Protein AF-A0A7C5EPM4-F1 (afdb_monomer)

Radius of gyration: 14.12 Å; Cα contacts (8 Å, |Δi|>4): 7; chains: 1; bounding box: 33×24×29 Å

Mean predicted aligned error: 3.42 Å

Structure (mmCIF, N/CA/C/O backbone):
data_AF-A0A7C5EPM4-F1
#
_entry.id   AF-A0A7C5EPM4-F1
#
loop_
_atom_site.group_PDB
_atom_site.id
_atom_site.type_symbol
_atom_site.label_atom_id
_atom_site.label_alt_id
_atom_site.label_comp_id
_atom_site.label_asym_id
_atom_site.label_entity_id
_atom_site.label_seq_id
_atom_site.pdbx_PDB_ins_code
_atom_site.Cartn_x
_atom_site.Cartn_y
_atom_site.Cartn_z
_atom_site.o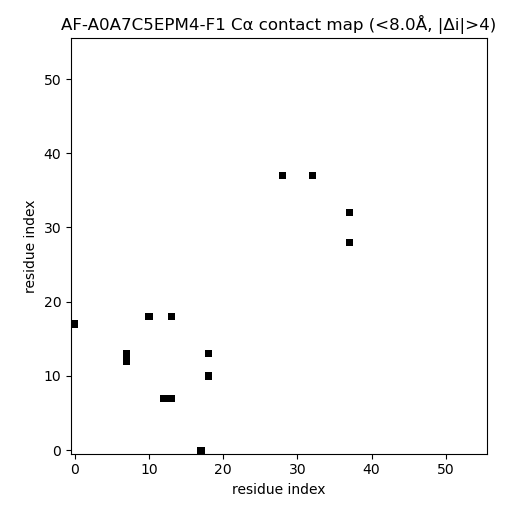ccupancy
_atom_site.B_iso_or_equiv
_atom_site.auth_seq_id
_atom_site.auth_comp_id
_atom_site.auth_asym_id
_atom_site.auth_atom_id
_atom_site.pdbx_PDB_model_num
ATOM 1 N N . MET A 1 1 ? -12.085 -2.836 -13.565 1.00 62.91 1 MET A N 1
ATOM 2 C CA . MET A 1 1 ? -10.787 -3.529 -13.703 1.00 62.91 1 MET A CA 1
ATOM 3 C C . MET A 1 1 ? -10.498 -4.231 -12.395 1.00 62.91 1 MET A C 1
ATOM 5 O O . MET A 1 1 ? -10.786 -3.648 -11.358 1.00 62.91 1 MET A O 1
ATOM 9 N N . ASP A 1 2 ? -9.993 -5.459 -12.451 1.00 83.94 2 ASP A N 1
ATOM 10 C CA . ASP A 1 2 ? -9.651 -6.242 -11.264 1.00 83.94 2 ASP A CA 1
ATOM 11 C C . ASP A 1 2 ? -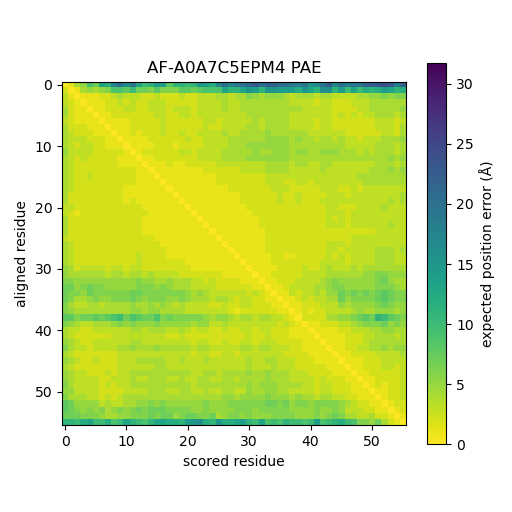8.123 -6.269 -11.081 1.00 83.94 2 ASP A C 1
ATOM 13 O O . ASP A 1 2 ? -7.397 -6.769 -11.948 1.00 83.94 2 ASP A O 1
ATOM 17 N N . LEU A 1 3 ? -7.649 -5.653 -9.991 1.00 92.44 3 LEU A N 1
ATOM 18 C CA . LEU A 1 3 ? -6.237 -5.613 -9.584 1.00 92.44 3 LEU A CA 1
ATOM 19 C C . LEU A 1 3 ? -5.873 -6.771 -8.642 1.00 92.44 3 LEU A C 1
ATOM 21 O O . LEU A 1 3 ? -4.716 -6.907 -8.250 1.00 92.44 3 LEU A O 1
ATOM 25 N N . GLN A 1 4 ? -6.843 -7.602 -8.256 1.00 93.44 4 GLN A N 1
ATOM 26 C CA . GLN A 1 4 ? -6.614 -8.707 -7.340 1.00 93.44 4 GLN A CA 1
ATOM 27 C C . GLN A 1 4 ? -5.598 -9.699 -7.921 1.00 93.44 4 GLN A C 1
ATOM 29 O O . GLN A 1 4 ? -5.737 -10.177 -9.044 1.00 93.44 4 GLN A O 1
ATOM 34 N N . GLY A 1 5 ? -4.567 -10.014 -7.131 1.00 93.81 5 GLY A N 1
ATOM 35 C CA . GLY A 1 5 ? -3.522 -10.968 -7.514 1.00 93.81 5 GLY A CA 1
ATOM 36 C C . GLY A 1 5 ? -2.540 -10.460 -8.572 1.00 93.81 5 GLY A C 1
ATOM 37 O O . GLY A 1 5 ? -1.778 -11.265 -9.096 1.00 93.81 5 GLY A O 1
ATOM 38 N N . ARG A 1 6 ? -2.556 -9.162 -8.900 1.00 93.44 6 ARG A N 1
ATOM 39 C CA . ARG A 1 6 ? -1.574 -8.555 -9.804 1.00 93.44 6 ARG A CA 1
ATOM 40 C C . ARG A 1 6 ? -0.392 -7.979 -9.037 1.00 93.44 6 ARG A C 1
ATOM 42 O O . ARG A 1 6 ? -0.577 -7.356 -7.992 1.00 93.44 6 ARG A O 1
ATOM 49 N N . ASP A 1 7 ? 0.787 -8.112 -9.628 1.00 95.25 7 ASP A N 1
ATOM 50 C CA . ASP A 1 7 ? 1.993 -7.432 -9.172 1.00 95.25 7 ASP A CA 1
ATOM 51 C C . ASP A 1 7 ? 2.048 -5.992 -9.713 1.00 95.25 7 ASP A C 1
ATOM 53 O O . ASP A 1 7 ? 1.426 -5.651 -10.727 1.00 95.25 7 ASP A O 1
ATOM 57 N N . LEU A 1 8 ? 2.793 -5.137 -9.011 1.00 94.31 8 LEU A N 1
ATOM 58 C CA . LEU A 1 8 ? 3.137 -3.787 -9.452 1.00 94.31 8 LEU A CA 1
ATOM 59 C C . LEU A 1 8 ? 4.658 -3.654 -9.442 1.00 94.31 8 LEU A C 1
ATOM 61 O O . LEU A 1 8 ? 5.246 -3.396 -8.391 1.00 94.31 8 LEU A O 1
ATOM 65 N N . ILE A 1 9 ? 5.285 -3.842 -10.605 1.00 95.94 9 ILE A N 1
ATOM 66 C CA . ILE A 1 9 ? 6.737 -3.687 -10.764 1.00 95.94 9 ILE A CA 1
ATOM 67 C C . ILE A 1 9 ? 7.056 -2.320 -11.371 1.00 95.94 9 ILE A C 1
ATOM 69 O O . ILE A 1 9 ? 7.938 -1.613 -10.880 1.00 95.94 9 ILE A O 1
ATOM 73 N N . CYS A 1 10 ? 6.298 -1.906 -12.391 1.00 95.88 10 CYS A N 1
ATOM 74 C CA . CYS A 1 10 ? 6.361 -0.559 -12.957 1.00 95.88 10 CYS A CA 1
ATOM 75 C C . CYS A 1 10 ? 4.963 0.003 -13.258 1.00 95.88 10 CYS A C 1
ATOM 77 O O . CYS A 1 10 ? 4.003 -0.736 -13.463 1.00 95.88 10 CYS A O 1
ATOM 79 N N . THR A 1 11 ? 4.823 1.331 -13.285 1.00 95.00 11 THR A N 1
ATOM 80 C CA . THR A 1 11 ? 3.516 1.983 -13.480 1.00 95.00 11 THR A CA 1
ATOM 81 C C . THR A 1 11 ? 2.943 1.765 -14.879 1.00 95.00 11 THR A C 1
ATOM 83 O O . THR A 1 11 ? 1.730 1.783 -15.043 1.00 95.00 11 THR A O 1
ATOM 86 N N . GLN A 1 12 ? 3.791 1.515 -15.878 1.00 95.56 12 GLN A N 1
ATOM 87 C CA . GLN A 1 12 ? 3.399 1.273 -17.267 1.00 95.56 12 GLN A CA 1
ATOM 88 C C . GLN A 1 12 ? 2.677 -0.068 -17.475 1.00 95.56 12 GLN A C 1
ATOM 90 O O . GLN A 1 12 ? 2.003 -0.240 -18.487 1.00 95.56 12 GLN A O 1
ATOM 95 N N . GLU A 1 13 ? 2.801 -1.017 -16.541 1.00 94.19 13 GLU A N 1
ATOM 96 C CA . GLU A 1 13 ? 2.074 -2.296 -16.586 1.00 94.19 13 GLU A CA 1
ATOM 97 C C . GLU A 1 13 ? 0.583 -2.130 -16.279 1.00 94.19 13 GLU A C 1
ATOM 99 O O . GLU A 1 13 ? -0.224 -3.020 -16.562 1.00 94.19 13 GLU A O 1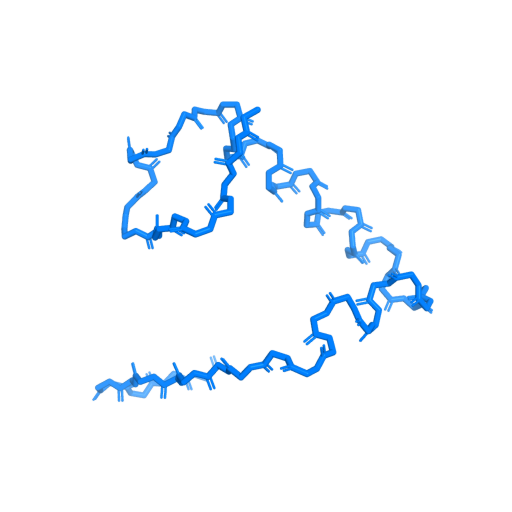
ATOM 104 N N . TRP A 1 14 ? 0.208 -1.010 -15.660 1.00 94.94 14 TRP A N 1
ATOM 105 C CA . TRP A 1 14 ? -1.156 -0.741 -15.247 1.00 94.94 14 TRP A CA 1
ATOM 106 C C . TRP A 1 14 ? -1.792 0.310 -16.164 1.00 94.94 14 TRP A C 1
ATOM 108 O O . TRP A 1 14 ? -1.149 1.301 -16.511 1.00 94.94 14 TRP A O 1
ATOM 118 N N . PRO A 1 15 ? -3.070 0.135 -16.546 1.00 94.75 15 PRO A N 1
ATOM 119 C CA . PRO A 1 15 ? -3.815 1.172 -17.250 1.00 94.75 15 PRO A CA 1
ATOM 120 C C . PRO A 1 15 ? -3.888 2.461 -16.428 1.00 94.75 15 PRO A C 1
ATOM 122 O O . PRO A 1 15 ? -3.966 2.412 -15.196 1.00 94.75 15 PRO A O 1
ATOM 125 N N . LEU A 1 16 ? -3.925 3.610 -17.108 1.00 95.69 16 LEU A N 1
ATOM 126 C CA . LEU A 1 16 ? -4.008 4.918 -16.456 1.00 95.69 16 LEU A CA 1
ATOM 127 C C . LEU A 1 16 ? -5.206 4.994 -15.503 1.00 95.69 16 LEU A C 1
ATOM 129 O O . LEU A 1 16 ? -5.061 5.419 -14.360 1.00 95.69 16 LEU A O 1
ATOM 133 N N . GLU A 1 17 ? -6.358 4.479 -15.925 1.00 96.19 17 GLU A N 1
ATOM 134 C CA . GLU A 1 17 ? -7.589 4.494 -15.137 1.00 96.19 17 GLU A CA 1
ATOM 135 C C . GLU A 1 17 ? -7.442 3.678 -13.844 1.00 96.19 17 GLU A C 1
ATOM 137 O O . GLU A 1 17 ? -8.037 4.000 -12.815 1.00 96.19 17 GLU A O 1
ATOM 142 N N . ALA A 1 18 ? -6.640 2.608 -13.866 1.00 96.00 18 ALA A N 1
ATOM 143 C CA . ALA A 1 18 ? -6.364 1.814 -12.673 1.00 96.00 18 ALA A CA 1
ATOM 144 C C . ALA A 1 18 ? -5.484 2.586 -11.680 1.00 96.00 18 ALA A C 1
ATOM 146 O O . ALA A 1 18 ? -5.756 2.565 -10.477 1.00 96.00 18 ALA A O 1
ATOM 147 N N . LEU A 1 19 ? -4.468 3.298 -12.178 1.00 96.31 19 LEU A N 1
ATOM 148 C CA . LEU A 1 19 ? -3.617 4.160 -11.357 1.00 96.31 19 LEU A CA 1
ATOM 149 C C . LEU A 1 19 ? -4.432 5.292 -10.721 1.00 96.31 19 LEU A C 1
ATOM 151 O O . LEU A 1 19 ? -4.342 5.507 -9.512 1.00 96.31 19 LEU A O 1
ATOM 155 N N . GLU A 1 20 ? -5.285 5.957 -11.501 1.00 97.62 20 GLU A N 1
ATOM 156 C CA . GLU A 1 20 ? -6.190 7.002 -11.013 1.00 97.62 20 GLU A CA 1
ATOM 157 C C . GLU A 1 20 ? -7.098 6.477 -9.894 1.00 97.62 20 GLU A C 1
ATOM 159 O O . GLU A 1 20 ? -7.195 7.095 -8.833 1.00 97.62 20 GLU A O 1
ATOM 164 N N . ARG A 1 21 ? -7.683 5.284 -10.060 1.00 96.69 21 ARG A N 1
ATOM 165 C CA . ARG A 1 21 ? -8.522 4.662 -9.024 1.00 96.69 21 ARG A CA 1
ATOM 166 C C . ARG A 1 21 ? -7.776 4.352 -7.732 1.00 96.69 21 ARG A C 1
ATOM 168 O O . ARG A 1 21 ? -8.344 4.533 -6.654 1.00 96.69 21 ARG A O 1
ATOM 175 N N . VAL A 1 22 ? -6.528 3.891 -7.806 1.00 96.44 22 VAL A N 1
ATOM 176 C CA . VAL A 1 22 ? -5.720 3.643 -6.601 1.00 96.44 22 VAL A CA 1
ATOM 177 C C . VAL A 1 22 ? -5.379 4.950 -5.889 1.00 96.44 22 VAL A C 1
ATOM 179 O O . VAL A 1 22 ? -5.467 5.011 -4.661 1.00 96.44 22 VAL A O 1
ATOM 182 N N . LEU A 1 23 ? -5.066 6.013 -6.634 1.00 97.94 23 LEU A N 1
ATOM 183 C CA . LEU A 1 23 ? -4.810 7.338 -6.065 1.00 97.94 23 LEU A CA 1
ATOM 184 C C . LEU A 1 23 ? -6.065 7.941 -5.413 1.00 97.94 23 LEU A C 1
ATOM 186 O O . LEU A 1 23 ? -5.985 8.469 -4.301 1.00 97.94 23 LEU A O 1
ATOM 190 N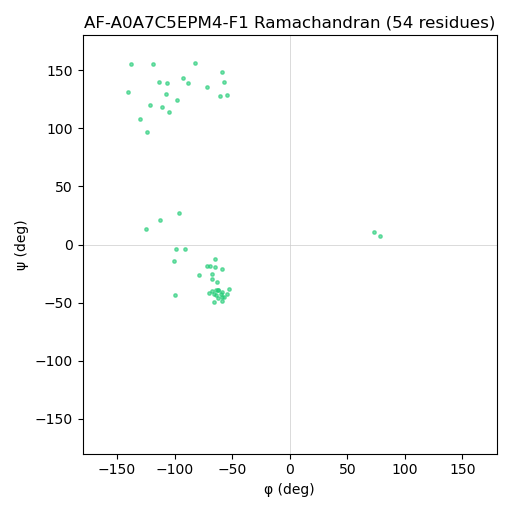 N . GLU A 1 24 ? -7.232 7.811 -6.049 1.00 98.31 24 GLU A N 1
ATOM 191 C CA . GLU A 1 24 ? -8.520 8.200 -5.466 1.00 98.31 24 GLU A CA 1
ATOM 192 C C . GLU A 1 24 ? -8.793 7.442 -4.160 1.00 98.31 24 GLU A C 1
ATOM 194 O O . GLU A 1 24 ? -9.097 8.057 -3.133 1.00 98.31 24 GLU A O 1
ATOM 199 N N . LEU A 1 25 ? -8.630 6.113 -4.165 1.00 96.44 25 LEU A N 1
ATOM 200 C CA . LEU A 1 25 ? -8.815 5.280 -2.977 1.00 96.44 25 LEU A CA 1
ATOM 201 C C . LEU A 1 25 ? -7.869 5.700 -1.844 1.00 96.44 25 LEU A C 1
ATOM 203 O O . LEU A 1 25 ? -8.314 5.878 -0.709 1.00 96.44 25 LEU A O 1
ATOM 207 N N . ALA A 1 26 ? -6.590 5.929 -2.144 1.00 97.00 26 ALA A N 1
ATOM 208 C CA . ALA A 1 26 ? -5.614 6.392 -1.163 1.00 97.00 26 ALA A CA 1
ATOM 209 C C . ALA A 1 26 ? -6.014 7.747 -0.553 1.00 97.00 26 ALA A C 1
ATOM 211 O O . ALA A 1 26 ? -5.949 7.932 0.667 1.00 97.00 26 ALA A O 1
ATOM 212 N N . ALA A 1 27 ? -6.495 8.687 -1.375 1.00 98.19 27 ALA A N 1
ATOM 213 C CA . ALA A 1 27 ? -6.996 9.971 -0.894 1.00 98.19 27 ALA A CA 1
ATOM 214 C C . ALA A 1 27 ? -8.212 9.800 0.033 1.00 98.19 27 ALA A C 1
ATOM 216 O O . ALA A 1 27 ? -8.313 10.493 1.049 1.00 98.19 27 ALA A O 1
ATOM 217 N N . HIS A 1 28 ? -9.116 8.866 -0.276 1.00 97.19 28 HIS A N 1
ATOM 218 C CA . HIS A 1 28 ? -10.289 8.564 0.548 1.00 97.19 28 HIS A CA 1
ATOM 219 C C . HIS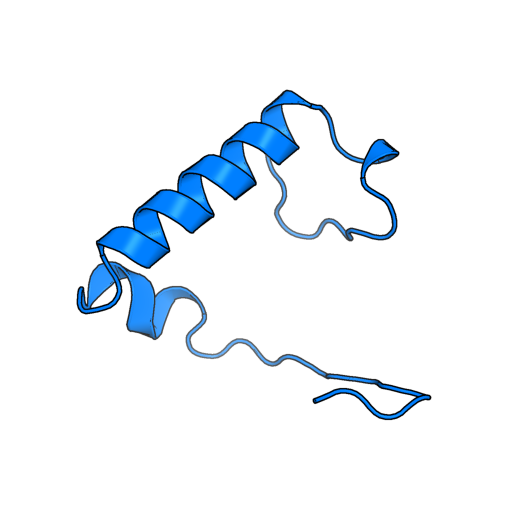 A 1 28 ? -9.880 7.983 1.905 1.00 97.19 28 HIS A C 1
ATOM 221 O O . HIS A 1 28 ? -10.292 8.505 2.942 1.00 97.19 28 HIS A O 1
ATOM 227 N N . MET A 1 29 ? -9.003 6.977 1.906 1.00 96.56 29 MET A N 1
ATOM 228 C CA . MET A 1 29 ? -8.475 6.364 3.129 1.00 96.56 29 MET A CA 1
ATOM 229 C C . MET A 1 29 ? -7.760 7.389 4.014 1.00 96.56 29 MET A C 1
ATOM 231 O O . MET A 1 29 ? -7.949 7.397 5.228 1.00 96.56 29 MET A O 1
ATOM 235 N N . LYS A 1 30 ? -6.986 8.306 3.417 1.00 96.06 30 LYS A N 1
ATOM 236 C CA . LYS A 1 30 ? -6.297 9.374 4.154 1.00 96.06 30 LYS A CA 1
ATOM 237 C C . LYS A 1 30 ? -7.274 10.341 4.829 1.00 96.06 30 LYS A C 1
ATOM 239 O O . LYS A 1 30 ? -7.052 10.714 5.981 1.00 96.06 30 LYS A O 1
ATOM 244 N N . ARG A 1 31 ? -8.347 10.753 4.138 1.00 96.44 31 ARG A N 1
ATOM 245 C CA . ARG A 1 31 ? -9.394 11.616 4.725 1.00 96.44 31 ARG A CA 1
ATOM 246 C C . ARG A 1 31 ? -10.123 10.917 5.867 1.00 96.44 31 ARG A C 1
ATOM 248 O O . ARG A 1 31 ? -10.406 11.530 6.888 1.00 96.44 31 ARG A O 1
ATOM 255 N N . GLU A 1 32 ? -10.373 9.626 5.707 1.00 95.56 32 GLU A N 1
ATOM 256 C CA . GLU A 1 32 ? -11.096 8.793 6.663 1.00 95.56 32 GLU A CA 1
ATOM 257 C C . GLU A 1 32 ? -10.153 8.018 7.603 1.00 95.56 32 GLU A C 1
ATOM 259 O O . GLU A 1 32 ? -10.527 6.963 8.104 1.00 95.56 32 GLU A O 1
ATOM 264 N N . ARG A 1 33 ? -8.935 8.510 7.878 1.00 90.88 33 ARG A N 1
ATOM 265 C CA . ARG A 1 33 ? -7.889 7.732 8.583 1.00 90.88 33 ARG A CA 1
ATOM 266 C C . ARG A 1 33 ? -8.261 7.227 9.982 1.00 90.88 33 ARG A C 1
ATOM 268 O O . ARG A 1 33 ? -7.606 6.334 10.503 1.00 90.88 33 ARG A O 1
ATOM 275 N N . PHE A 1 34 ? -9.255 7.848 10.613 1.00 91.44 34 PHE A N 1
ATOM 276 C CA . PHE A 1 34 ? -9.773 7.467 11.931 1.00 91.44 34 PHE A CA 1
ATOM 277 C C . PHE A 1 34 ? -11.040 6.613 11.857 1.00 91.44 34 PHE A C 1
ATOM 279 O O . PHE A 1 34 ? -11.572 6.200 12.883 1.00 91.44 34 PHE A O 1
ATOM 286 N N . SER A 1 35 ? -11.553 6.387 10.651 1.00 92.12 35 SER A N 1
ATOM 287 C CA . SER A 1 35 ? -12.724 5.560 10.430 1.00 92.12 35 SER A CA 1
ATOM 288 C C . SER A 1 35 ? -12.365 4.089 10.650 1.00 92.12 35 SER A C 1
ATOM 290 O O . SER A 1 35 ? -11.372 3.622 10.086 1.00 92.12 35 SER A O 1
ATOM 292 N N . PRO A 1 36 ? -13.202 3.318 11.368 1.00 92.19 36 PRO A N 1
ATOM 293 C CA . PRO A 1 36 ? -13.012 1.875 11.511 1.00 92.19 36 PRO A CA 1
ATOM 294 C C . PRO A 1 36 ? -13.162 1.125 10.178 1.00 92.19 36 PRO A C 1
ATOM 296 O O . PRO A 1 36 ? -12.789 -0.040 10.075 1.00 92.19 36 PRO A O 1
ATOM 299 N N . ARG A 1 37 ? -13.691 1.790 9.139 1.00 92.44 37 ARG A N 1
ATOM 300 C CA . ARG A 1 37 ? -13.920 1.227 7.803 1.00 92.44 37 ARG A CA 1
ATOM 301 C C . ARG A 1 37 ? -12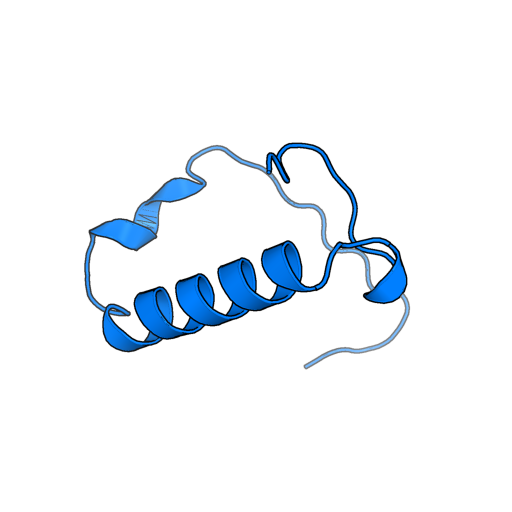.675 0.577 7.197 1.00 92.44 37 ARG A C 1
ATOM 303 O O . ARG A 1 37 ? -12.801 -0.431 6.511 1.00 92.44 37 ARG A O 1
ATOM 310 N N . TRP A 1 38 ? -11.500 1.166 7.413 1.00 92.69 38 TRP A N 1
ATOM 311 C CA . TRP A 1 38 ? -10.258 0.749 6.753 1.00 92.69 38 TRP A CA 1
ATOM 312 C C . TRP A 1 38 ? -9.364 -0.127 7.636 1.00 92.69 38 TRP A C 1
ATOM 314 O O . TRP A 1 38 ? -8.438 -0.748 7.127 1.00 92.69 38 TRP A O 1
ATOM 324 N N . SER A 1 39 ? -9.625 -0.187 8.943 1.00 86.94 39 SER A N 1
ATOM 325 C CA . SER A 1 39 ? -8.679 -0.699 9.943 1.00 86.94 39 SER A CA 1
ATOM 326 C C . SER A 1 39 ? -8.397 -2.201 9.834 1.00 86.94 39 SER A C 1
ATOM 328 O O . SER A 1 39 ? -7.297 -2.633 10.151 1.00 86.94 39 SER A O 1
ATOM 330 N N . GLU A 1 40 ? -9.359 -2.991 9.349 1.00 91.19 40 GLU A N 1
ATOM 331 C CA . GLU A 1 40 ? -9.297 -4.464 9.380 1.00 91.19 40 GLU A CA 1
ATOM 332 C C . GLU A 1 40 ? -9.475 -5.113 7.993 1.00 91.19 40 GLU A C 1
ATOM 334 O O . GLU A 1 40 ? -9.685 -6.321 7.887 1.00 91.19 40 GLU A O 1
ATOM 339 N N . ILE A 1 41 ? -9.390 -4.344 6.900 1.00 93.44 41 ILE A N 1
ATOM 340 C CA . ILE A 1 41 ? -9.709 -4.843 5.543 1.00 93.44 41 ILE A CA 1
ATOM 341 C C . ILE A 1 41 ? -8.754 -5.943 5.043 1.00 93.44 41 ILE A C 1
ATOM 343 O O . ILE A 1 41 ? -9.101 -6.698 4.138 1.00 93.44 41 ILE A O 1
ATOM 347 N N . LEU A 1 42 ? -7.566 -6.057 5.644 1.00 94.44 42 LEU A N 1
ATOM 348 C CA . LEU A 1 42 ? -6.562 -7.086 5.348 1.00 94.44 42 LEU A CA 1
ATOM 349 C C . LEU A 1 42 ? -6.365 -8.067 6.515 1.00 94.44 42 LEU A C 1
ATOM 351 O O . LEU A 1 42 ? -5.330 -8.730 6.600 1.00 94.44 42 LEU A O 1
ATOM 355 N N . LYS A 1 43 ? -7.337 -8.175 7.430 1.00 96.25 43 LYS A N 1
ATOM 356 C CA . LYS A 1 43 ? -7.241 -9.070 8.588 1.00 96.25 43 LYS A CA 1
ATOM 357 C C . LYS A 1 43 ? -6.944 -10.509 8.156 1.00 96.25 43 LYS A C 1
ATOM 359 O O . LYS A 1 43 ? -7.628 -11.075 7.305 1.00 96.25 43 LYS A O 1
ATOM 364 N N . GLY A 1 44 ? -5.912 -11.101 8.757 1.00 97.19 44 GLY A N 1
ATOM 365 C CA . GLY A 1 44 ? -5.471 -12.467 8.458 1.00 97.19 44 GLY A CA 1
ATOM 366 C C . GLY A 1 44 ? -4.649 -12.616 7.172 1.00 97.19 44 GL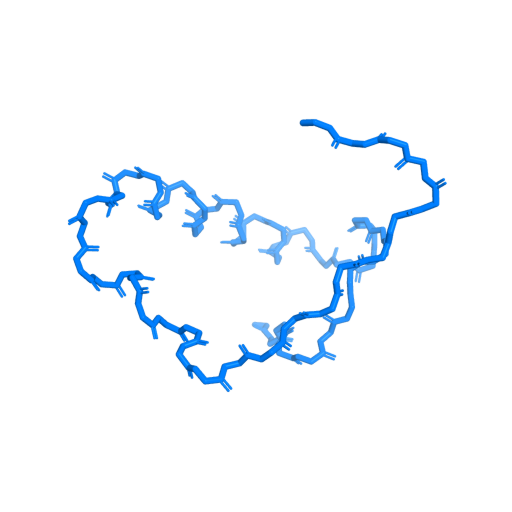Y A C 1
ATOM 367 O O . GLY A 1 44 ? -4.357 -13.743 6.780 1.00 97.19 44 GLY A O 1
ATOM 368 N N . LYS A 1 45 ? -4.268 -11.517 6.504 1.00 96.44 45 LYS A N 1
ATOM 369 C CA . LYS A 1 45 ? -3.298 -11.543 5.400 1.00 96.44 45 LYS A CA 1
ATOM 370 C C . LYS A 1 45 ? -1.876 -11.385 5.936 1.00 96.44 45 LYS A C 1
ATOM 372 O O . LYS A 1 45 ? -1.625 -10.574 6.823 1.00 96.44 45 LYS A O 1
ATOM 377 N N . THR A 1 46 ? -0.949 -12.153 5.373 1.00 97.06 46 THR A N 1
ATOM 378 C CA . THR A 1 46 ? 0.475 -12.117 5.725 1.00 97.06 46 THR A CA 1
ATOM 379 C C . THR A 1 46 ? 1.257 -11.461 4.596 1.00 97.06 46 THR A C 1
ATOM 381 O O . THR A 1 46 ? 1.124 -11.863 3.443 1.00 97.06 46 THR A O 1
ATOM 384 N N . PHE A 1 47 ? 2.084 -10.475 4.939 1.00 96.06 47 PHE A N 1
ATOM 385 C CA . PHE A 1 47 ? 2.999 -9.811 4.015 1.00 96.06 47 PHE A CA 1
ATOM 386 C C . PHE A 1 47 ? 4.439 -10.129 4.410 1.00 96.06 47 PHE A C 1
ATOM 388 O O . PHE A 1 47 ? 4.769 -10.149 5.596 1.00 96.06 47 PHE A O 1
ATOM 395 N N . PHE A 1 48 ? 5.294 -10.358 3.416 1.00 96.94 48 PHE A N 1
ATOM 396 C CA . PHE A 1 48 ? 6.732 -10.507 3.606 1.00 96.94 48 PHE A CA 1
ATOM 397 C C . PHE A 1 48 ? 7.435 -9.298 2.995 1.00 96.94 48 PHE A C 1
ATOM 399 O O . PHE A 1 48 ? 7.311 -9.040 1.800 1.00 96.94 48 PHE A O 1
ATOM 406 N N . MET A 1 49 ? 8.137 -8.539 3.832 1.00 95.94 49 MET A N 1
ATOM 407 C CA . MET A 1 49 ? 8.899 -7.370 3.412 1.00 95.94 49 MET A CA 1
ATOM 408 C C . MET A 1 49 ? 10.366 -7.752 3.249 1.00 95.94 49 MET A C 1
ATOM 410 O O . MET A 1 49 ? 10.982 -8.241 4.195 1.00 95.94 49 MET A O 1
ATOM 414 N N . PHE A 1 50 ? 10.927 -7.512 2.064 1.00 95.94 50 PHE A N 1
ATOM 415 C CA . PHE A 1 50 ? 12.295 -7.898 1.737 1.00 95.94 50 PHE A CA 1
ATOM 416 C C . PHE A 1 50 ? 13.065 -6.718 1.140 1.00 95.94 50 PHE A C 1
ATOM 418 O O . PHE A 1 50 ? 12.810 -6.300 0.013 1.00 95.94 50 PHE A O 1
ATOM 425 N N . PHE A 1 51 ? 14.000 -6.174 1.921 1.00 96.44 51 PHE A N 1
ATOM 426 C CA . PHE A 1 51 ? 14.793 -5.000 1.564 1.00 96.44 51 PHE A CA 1
ATOM 427 C C . PHE A 1 51 ? 16.283 -5.350 1.574 1.00 96.44 51 PHE A C 1
ATOM 429 O O . PHE A 1 51 ? 16.825 -5.736 2.607 1.00 96.44 51 PHE A O 1
ATOM 436 N N . TYR A 1 52 ? 16.953 -5.188 0.430 1.00 96.62 52 TYR A N 1
ATOM 437 C CA . TYR A 1 52 ? 18.411 -5.339 0.329 1.00 96.62 52 TYR A CA 1
ATOM 438 C C . TYR A 1 52 ? 19.176 -4.112 0.842 1.00 96.62 52 TYR A C 1
ATOM 440 O O . TYR A 1 52 ? 20.321 -4.233 1.268 1.00 96.62 52 TYR A O 1
ATOM 448 N N . ASN A 1 53 ? 18.541 -2.939 0.801 1.00 97.12 53 ASN A N 1
ATOM 449 C CA . ASN A 1 53 ? 19.113 -1.658 1.205 1.00 97.12 53 ASN A CA 1
ATOM 450 C C . ASN 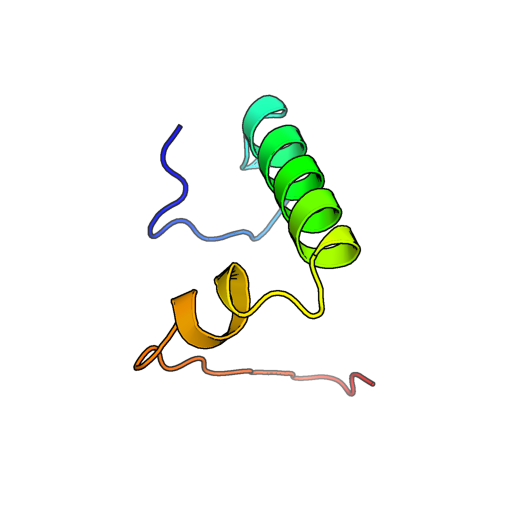A 1 53 ? 18.311 -1.062 2.376 1.00 97.12 53 ASN A C 1
ATOM 452 O O . ASN A 1 53 ? 17.122 -1.366 2.499 1.00 97.12 53 ASN A O 1
ATOM 456 N N . PRO A 1 54 ? 18.914 -0.192 3.209 1.00 95.94 54 PRO A N 1
ATOM 457 C CA . PRO A 1 54 ? 18.185 0.521 4.258 1.00 95.94 54 PRO A CA 1
ATOM 458 C C . PRO A 1 54 ? 17.005 1.342 3.707 1.00 95.94 54 PRO A C 1
ATOM 460 O O . PRO A 1 54 ? 17.140 2.004 2.679 1.00 95.94 54 PRO A O 1
ATOM 463 N N . SER A 1 55 ? 15.875 1.329 4.421 1.00 92.75 55 SER A N 1
ATOM 464 C CA . SER A 1 55 ? 14.671 2.130 4.147 1.00 92.75 55 SER A CA 1
ATOM 465 C C . SER A 1 55 ? 14.090 2.630 5.475 1.00 92.75 55 SER A C 1
ATOM 467 O O . SER A 1 55 ? 13.951 1.828 6.400 1.00 92.75 55 SER A O 1
ATOM 469 N N . VAL A 1 56 ? 13.772 3.929 5.572 1.00 86.81 56 VAL A N 1
ATOM 470 C CA . VAL A 1 56 ? 13.200 4.601 6.763 1.00 86.81 56 VAL A CA 1
AT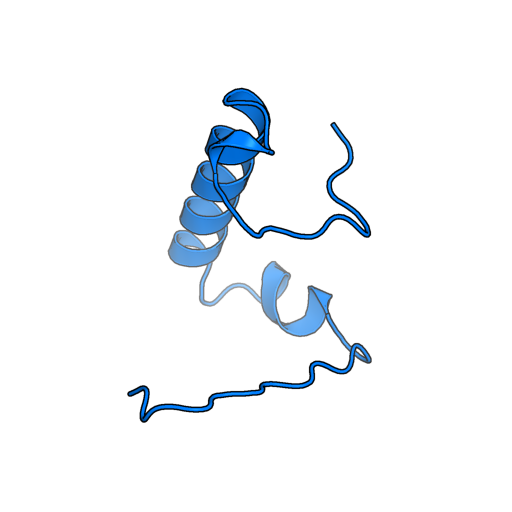OM 471 C C . VAL A 1 56 ? 11.903 5.325 6.441 1.00 86.81 56 VAL A C 1
ATOM 473 O O . VAL A 1 56 ? 11.763 5.775 5.283 1.00 86.81 56 VAL A O 1
#

Solvent-accessible surface area (backbone atoms only — not comparable to full-atom values): 4031 Å² total; per-residue (Å²): 137,85,66,80,95,61,84,84,89,56,74,85,82,49,56,69,71,58,54,52,49,52,53,52,50,51,55,50,49,62,76,44,66,86,43,74,83,69,76,58,80,61,69,93,64,86,85,87,89,87,72,97,64,94,84,134

pLDDT: mean 94.21, std 5.07, range [62.91, 98.31]

Sequence (56 aa):
MDLQGRDLICTQEWPLEALERVLELAAHMKRERFSPRWSEILKGKTFFMFFYNPSV

Secondary structure (DSSP, 8-state):
---TT---S-GGGS-HHHHHHHHHHHHHHHHTTT-TTTTTTTTT-------SS---

Foldseek 3Di:
DDCPPPDPPDPVVDDPVVVVVVVVVVVVCVVCVVPPVPVCPCPPPDDDDDDPDDDD